Protein AF-A0A2M8CAP0-F1 (afdb_monomer)

pLDDT: mean 94.52, std 4.15, range [81.0, 98.56]

Secondary structure (DSSP, 8-state):
-TTS-----HHHHHHHHHHHHHHHHHHHHTT-HHHHHHHHHHHSS--HHHHHHHHHHHHTT--SS-----SHHHHT-

Radius of gyration: 20.02 Å; Cα contacts (8 Å, |Δi|>4): 16; chains: 1; bounding box: 51×39×40 Å

Mean predicted aligned error: 4.74 Å

Structure (mmCIF, N/CA/C/O backbone):
data_AF-A0A2M8CAP0-F1
#
_entry.id   AF-A0A2M8CAP0-F1
#
loop_
_atom_site.group_PDB
_atom_site.id
_atom_site.type_symbol
_atom_site.label_atom_id
_atom_site.label_alt_id
_atom_site.label_comp_id
_atom_site.label_asym_id
_atom_site.label_entity_id
_atom_site.label_seq_id
_atom_site.pdbx_PDB_ins_code
_atom_site.Cartn_x
_atom_site.Cartn_y
_atom_site.Cartn_z
_atom_site.occupancy
_atom_site.B_iso_or_equiv
_atom_site.auth_seq_id
_atom_site.auth_comp_id
_atom_site.auth_asym_id
_atom_site.auth_a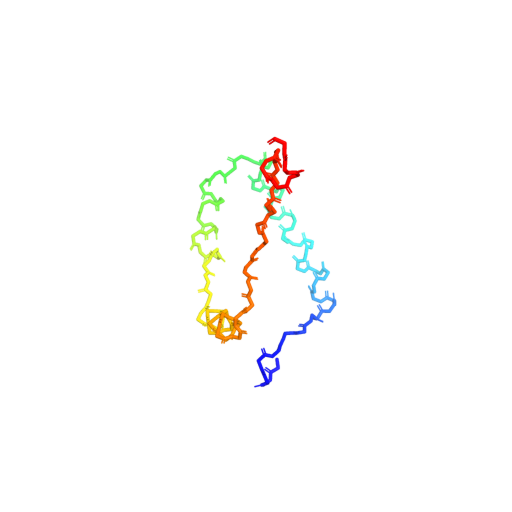tom_id
_atom_site.pdbx_PDB_model_num
ATOM 1 N N . HIS A 1 1 ? 5.282 -8.923 15.134 1.00 81.12 1 HIS A N 1
ATOM 2 C CA . HIS A 1 1 ? 5.772 -9.599 16.354 1.00 81.12 1 HIS A CA 1
ATOM 3 C C . HIS A 1 1 ? 4.875 -10.794 16.683 1.00 81.12 1 HIS A C 1
ATOM 5 O O . HIS A 1 1 ? 3.856 -10.966 16.022 1.00 81.12 1 HIS A O 1
ATOM 11 N N . GLU A 1 2 ? 5.240 -11.638 17.656 1.00 81.94 2 GLU A N 1
ATOM 12 C CA . GLU A 1 2 ? 4.438 -12.817 18.053 1.00 81.94 2 GLU A CA 1
ATOM 13 C C . GLU A 1 2 ? 3.047 -12.454 18.617 1.00 81.94 2 GLU A C 1
ATOM 15 O O . GLU A 1 2 ? 2.143 -13.282 18.607 1.00 81.94 2 GLU A O 1
ATOM 20 N N . ASP A 1 3 ? 2.843 -11.204 19.045 1.00 86.38 3 ASP A N 1
ATOM 21 C CA . ASP A 1 3 ? 1.563 -10.652 19.523 1.00 86.38 3 ASP A CA 1
ATOM 22 C C . ASP A 1 3 ? 0.611 -10.188 18.391 1.00 86.38 3 ASP A C 1
ATOM 24 O O . ASP A 1 3 ? -0.486 -9.676 18.641 1.00 86.38 3 ASP A O 1
ATOM 28 N N . GLY A 1 4 ? 1.015 -10.360 17.128 1.00 83.88 4 GLY A N 1
ATOM 29 C CA . GLY A 1 4 ? 0.244 -9.931 15.961 1.00 83.88 4 GLY A CA 1
ATOM 30 C C . GLY A 1 4 ? 0.259 -8.418 15.725 1.00 83.88 4 GLY A C 1
ATOM 31 O O . GLY A 1 4 ? -0.643 -7.907 15.063 1.00 83.88 4 GLY A O 1
ATOM 32 N N . THR A 1 5 ? 1.232 -7.691 16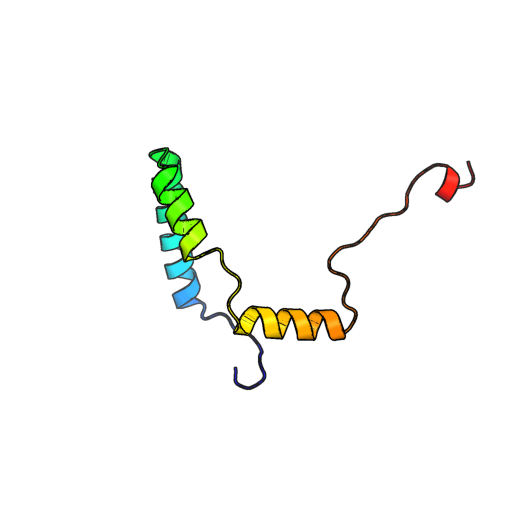.280 1.00 90.12 5 THR A N 1
ATOM 33 C CA . THR A 1 5 ? 1.504 -6.288 15.934 1.00 90.12 5 THR A CA 1
ATOM 34 C C . THR A 1 5 ? 2.521 -6.177 14.799 1.00 90.12 5 THR A C 1
ATOM 36 O O . THR A 1 5 ? 3.332 -7.082 14.559 1.00 90.12 5 THR A O 1
ATOM 39 N N . TYR A 1 6 ? 2.474 -5.048 14.095 1.00 92.62 6 TYR A N 1
ATOM 40 C CA . TYR A 1 6 ? 3.351 -4.717 12.978 1.00 92.62 6 TYR A CA 1
ATOM 41 C C . TYR A 1 6 ? 4.307 -3.598 13.387 1.00 92.62 6 TYR A C 1
ATOM 43 O O . TYR A 1 6 ? 3.890 -2.622 14.006 1.00 92.62 6 TYR A O 1
ATOM 51 N N . GLU A 1 7 ? 5.571 -3.721 12.993 1.00 95.38 7 GLU A N 1
ATOM 52 C CA . GLU A 1 7 ? 6.589 -2.685 13.157 1.00 95.38 7 GLU A CA 1
ATOM 53 C C . GLU A 1 7 ? 7.306 -2.473 11.825 1.00 95.38 7 GLU A C 1
ATOM 55 O O . GLU A 1 7 ? 7.478 -3.399 11.027 1.00 95.38 7 GLU A O 1
ATOM 60 N N . VAL A 1 8 ? 7.710 -1.231 11.578 1.00 96.31 8 VAL A 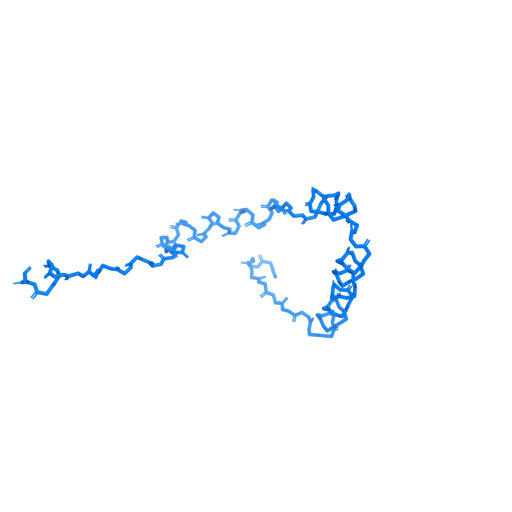N 1
ATOM 61 C CA . VAL A 1 8 ? 8.439 -0.849 10.373 1.00 96.31 8 VAL A CA 1
ATOM 62 C C . VAL A 1 8 ? 9.936 -1.006 10.610 1.00 96.31 8 VAL A C 1
ATOM 64 O O . VAL A 1 8 ? 10.503 -0.389 11.507 1.00 96.31 8 VAL A O 1
ATOM 67 N N . ASN A 1 9 ? 10.608 -1.745 9.728 1.00 97.81 9 ASN A N 1
ATOM 68 C CA . ASN A 1 9 ? 12.054 -1.623 9.578 1.00 97.81 9 ASN A CA 1
ATOM 69 C C . ASN A 1 9 ? 12.363 -0.383 8.724 1.00 97.81 9 ASN A C 1
ATOM 71 O O . ASN A 1 9 ? 12.139 -0.397 7.515 1.00 97.81 9 ASN A O 1
ATOM 75 N N . PHE A 1 10 ? 12.869 0.683 9.344 1.00 96.56 10 PHE A N 1
ATOM 76 C CA . PHE A 1 10 ? 13.061 1.982 8.687 1.00 96.56 10 PHE A CA 1
ATOM 77 C C . PHE A 1 10 ? 14.024 1.954 7.492 1.00 96.56 10 PHE A C 1
ATOM 79 O O . PHE A 1 10 ? 13.713 2.520 6.442 1.00 96.56 10 PHE A O 1
ATOM 86 N N . GLU A 1 11 ? 15.164 1.275 7.616 1.00 96.75 11 GLU A N 1
ATOM 87 C CA . GLU A 1 11 ? 16.155 1.201 6.534 1.00 96.75 11 GLU A CA 1
ATOM 88 C C . GLU A 1 11 ? 15.628 0.382 5.349 1.00 96.75 11 GLU A C 1
ATOM 90 O O . GLU A 1 11 ? 15.736 0.793 4.188 1.00 96.75 11 GLU A O 1
ATOM 95 N N . ALA A 1 12 ? 14.979 -0.749 5.640 1.00 97.94 12 ALA A N 1
ATOM 96 C CA . ALA A 1 12 ? 14.343 -1.561 4.609 1.00 97.94 12 ALA A CA 1
ATOM 97 C C . ALA A 1 12 ? 13.186 -0.807 3.937 1.00 97.94 12 ALA A C 1
ATOM 99 O O . ALA A 1 12 ? 13.060 -0.846 2.716 1.00 97.94 12 ALA A O 1
ATOM 100 N N . MET A 1 13 ? 12.385 -0.064 4.709 1.00 97.75 13 MET A N 1
ATOM 101 C CA . MET A 1 13 ? 11.261 0.720 4.195 1.00 97.75 13 MET A CA 1
ATOM 102 C C . MET A 1 13 ? 11.718 1.796 3.210 1.00 97.75 13 MET A C 1
ATOM 104 O O . MET A 1 13 ? 11.081 1.990 2.174 1.00 97.75 13 MET A O 1
ATOM 108 N N . LYS A 1 14 ? 12.835 2.477 3.492 1.00 97.62 14 LYS A N 1
ATOM 109 C CA . LYS A 1 14 ? 13.405 3.474 2.577 1.00 97.62 14 LYS A CA 1
ATOM 110 C C . LYS A 1 14 ? 13.774 2.850 1.232 1.00 97.62 14 LYS A C 1
ATOM 112 O O . LYS A 1 14 ? 13.418 3.399 0.193 1.00 97.62 14 LYS A O 1
ATOM 117 N N . THR A 1 15 ? 14.449 1.703 1.262 1.00 98.25 15 THR A N 1
ATOM 118 C CA . THR A 1 15 ? 14.857 0.979 0.048 1.00 98.25 15 THR A CA 1
ATOM 119 C C . THR A 1 15 ? 13.635 0.491 -0.731 1.00 98.25 15 THR A C 1
ATOM 121 O O . THR A 1 15 ? 13.471 0.841 -1.897 1.00 98.25 15 THR A O 1
ATOM 124 N N . ALA A 1 16 ? 12.715 -0.202 -0.055 1.00 98.00 16 ALA A N 1
ATOM 125 C CA . ALA A 1 16 ? 11.499 -0.735 -0.661 1.00 98.00 16 ALA A CA 1
ATOM 126 C C . ALA A 1 16 ? 10.604 0.362 -1.261 1.00 98.00 16 ALA A C 1
ATOM 128 O O . ALA A 1 16 ? 10.005 0.163 -2.314 1.00 98.00 16 ALA A O 1
ATOM 129 N N . SER A 1 17 ? 10.532 1.538 -0.627 1.00 98.00 17 SER A N 1
ATOM 130 C CA . SER A 1 17 ? 9.761 2.674 -1.150 1.00 98.00 17 SER A CA 1
ATOM 131 C C . SER A 1 17 ? 10.331 3.190 -2.471 1.00 98.00 17 SER A C 1
ATOM 133 O O . SER A 1 17 ? 9.571 3.459 -3.397 1.00 98.00 17 SER A O 1
ATOM 135 N N . VAL A 1 18 ? 11.659 3.316 -2.571 1.00 98.38 18 VAL A N 1
ATOM 136 C CA . VAL A 1 18 ? 12.324 3.759 -3.807 1.00 98.38 18 VAL A CA 1
ATOM 137 C C . VAL A 1 18 ? 12.096 2.748 -4.929 1.00 98.38 18 VAL A C 1
ATOM 139 O O . VAL A 1 18 ? 11.691 3.142 -6.019 1.00 98.38 18 VAL A O 1
ATOM 142 N N . GLU A 1 19 ? 12.280 1.456 -4.651 1.00 98.31 19 GLU A N 1
ATOM 143 C CA . GLU A 1 19 ? 12.060 0.379 -5.627 1.00 98.31 19 GLU A CA 1
ATOM 144 C C . GLU A 1 19 ? 10.603 0.312 -6.104 1.00 98.31 19 GLU A C 1
ATOM 146 O O . GLU A 1 19 ? 10.333 0.136 -7.294 1.00 98.31 19 GLU A O 1
ATOM 151 N N . LEU A 1 20 ? 9.647 0.485 -5.186 1.00 97.94 20 LEU A N 1
ATOM 152 C CA . LEU A 1 20 ? 8.228 0.479 -5.520 1.00 97.94 20 LEU A CA 1
ATOM 153 C C . LEU A 1 20 ? 7.853 1.669 -6.412 1.00 97.94 20 LEU A C 1
ATOM 155 O O . LEU A 1 20 ? 7.119 1.492 -7.384 1.00 97.94 20 LEU A O 1
ATOM 159 N N . ILE A 1 21 ? 8.358 2.866 -6.098 1.00 98.31 21 ILE A N 1
ATOM 160 C CA . ILE A 1 21 ? 8.111 4.077 -6.892 1.00 98.31 21 ILE A CA 1
ATOM 161 C C . ILE A 1 21 ? 8.707 3.933 -8.291 1.00 98.31 21 ILE A C 1
ATOM 163 O O . ILE A 1 21 ? 8.010 4.222 -9.260 1.00 98.31 21 ILE A O 1
ATOM 167 N N . ASP A 1 22 ? 9.949 3.460 -8.401 1.00 98.56 22 ASP A N 1
ATOM 168 C CA . ASP A 1 22 ? 10.605 3.219 -9.689 1.00 98.56 22 ASP A CA 1
ATOM 169 C C . ASP A 1 22 ? 9.759 2.283 -10.563 1.00 98.56 22 ASP A C 1
ATOM 171 O O . ASP A 1 22 ? 9.342 2.659 -11.658 1.00 98.56 22 ASP A O 1
ATOM 175 N N . LYS A 1 23 ? 9.353 1.129 -10.016 1.00 98.00 23 LYS A N 1
ATOM 176 C CA . LYS A 1 23 ? 8.494 0.169 -10.720 1.00 98.00 23 LYS A CA 1
ATOM 177 C C . LYS A 1 23 ? 7.168 0.779 -11.180 1.00 98.00 23 LYS A C 1
ATOM 179 O O . LYS A 1 23 ? 6.744 0.532 -12.311 1.00 98.00 23 LYS A O 1
ATOM 184 N N . ILE A 1 24 ? 6.495 1.543 -10.315 1.00 98.12 24 ILE A N 1
ATOM 185 C CA . ILE A 1 24 ? 5.223 2.200 -10.653 1.00 98.12 24 ILE A CA 1
ATOM 186 C C . ILE A 1 24 ? 5.431 3.201 -11.791 1.00 98.12 24 ILE A C 1
ATOM 188 O O . ILE A 1 24 ? 4.676 3.174 -12.763 1.00 98.12 24 ILE A O 1
ATOM 192 N N . LEU A 1 25 ? 6.451 4.057 -11.691 1.00 98.56 25 LEU A N 1
ATOM 193 C CA . LEU A 1 25 ? 6.732 5.084 -12.691 1.00 98.56 25 LEU A CA 1
ATOM 194 C C . LEU A 1 25 ? 7.129 4.480 -14.037 1.00 98.56 25 LEU A 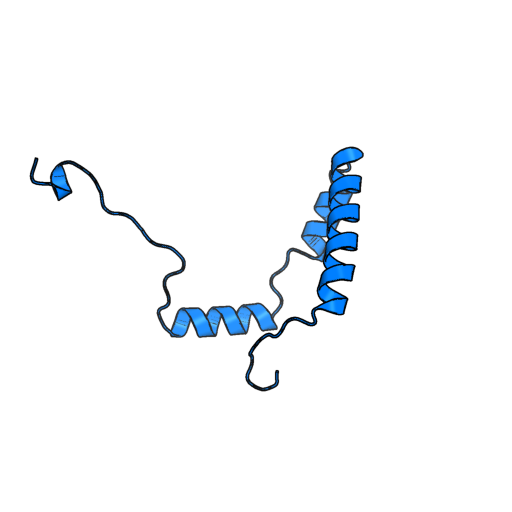C 1
ATOM 196 O O . LEU A 1 25 ? 6.658 4.968 -15.060 1.00 98.56 25 LEU A O 1
ATOM 200 N N . THR A 1 26 ? 7.926 3.409 -14.059 1.00 98.50 26 THR A N 1
ATOM 201 C CA . THR A 1 26 ? 8.261 2.695 -15.298 1.00 98.50 26 THR A CA 1
ATOM 202 C C . THR A 1 26 ? 7.012 2.110 -15.950 1.00 98.50 26 THR A C 1
ATOM 204 O O . THR A 1 26 ? 6.743 2.392 -17.114 1.00 98.50 26 THR A O 1
ATOM 207 N N . LEU A 1 27 ? 6.189 1.365 -15.198 1.00 98.44 27 LEU A N 1
ATOM 208 C CA . LEU A 1 27 ? 4.958 0.776 -15.740 1.00 98.44 27 LEU A CA 1
ATOM 209 C C . LEU A 1 27 ? 4.005 1.840 -16.301 1.00 98.44 27 LEU A C 1
ATOM 211 O O . LEU A 1 27 ? 3.422 1.646 -17.368 1.00 98.44 27 LEU A O 1
ATOM 215 N N . GLN A 1 28 ? 3.851 2.961 -15.591 1.00 98.25 28 GLN A N 1
ATOM 216 C CA . GLN A 1 28 ? 2.996 4.067 -16.019 1.00 98.25 28 GLN A CA 1
ATOM 217 C C . GLN A 1 28 ? 3.577 4.825 -17.217 1.00 98.25 28 GLN A C 1
ATOM 219 O O . GLN A 1 28 ? 2.835 5.139 -18.146 1.00 98.25 28 GLN A O 1
ATOM 224 N N . GLY A 1 29 ? 4.882 5.101 -17.211 1.00 98.44 29 GLY A N 1
ATOM 225 C CA . GLY A 1 29 ? 5.579 5.828 -18.273 1.00 98.44 29 GLY A CA 1
ATOM 226 C C . GLY A 1 29 ? 5.606 5.065 -19.594 1.00 98.44 29 GLY A C 1
ATOM 227 O O . GLY A 1 29 ? 5.386 5.659 -20.647 1.00 98.44 29 GLY A O 1
ATOM 228 N N . ASP A 1 30 ? 5.775 3.745 -19.527 1.00 98.44 30 ASP A N 1
ATOM 229 C CA . ASP A 1 30 ? 5.738 2.862 -20.696 1.00 98.44 30 ASP A CA 1
ATOM 230 C C . ASP A 1 30 ? 4.304 2.558 -21.165 1.00 98.44 30 ASP A C 1
ATOM 232 O O . ASP A 1 30 ? 4.107 1.941 -22.213 1.00 98.44 30 ASP A O 1
ATOM 236 N N . GLY A 1 31 ? 3.284 2.950 -20.390 1.00 98.31 31 GLY A N 1
ATOM 237 C CA . GLY A 1 31 ? 1.891 2.592 -20.660 1.00 98.31 31 GLY A CA 1
ATOM 238 C C . GLY A 1 31 ? 1.645 1.079 -20.625 1.00 98.31 31 GLY A C 1
ATOM 239 O O . GLY A 1 31 ? 0.757 0.579 -21.319 1.00 98.31 31 GLY A O 1
ATOM 240 N N . ASN A 1 32 ? 2.432 0.333 -19.842 1.00 98.38 32 ASN A N 1
ATOM 241 C CA . ASN A 1 32 ? 2.416 -1.128 -19.819 1.00 98.38 32 ASN A CA 1
ATOM 242 C C . ASN A 1 32 ? 1.248 -1.670 -18.977 1.00 98.38 32 ASN A C 1
ATOM 244 O O . ASN A 1 32 ? 1.411 -2.121 -17.840 1.00 98.38 32 ASN A O 1
ATOM 248 N N . TYR A 1 33 ? 0.049 -1.620 -19.557 1.00 98.00 33 TYR A N 1
ATOM 249 C CA . TYR A 1 33 ? -1.183 -2.090 -18.926 1.00 98.00 33 TYR A CA 1
ATOM 250 C C . TYR A 1 33 ? -1.137 -3.578 -18.554 1.00 98.00 33 TYR A C 1
ATOM 252 O O . TYR A 1 33 ? -1.530 -3.946 -17.449 1.00 98.00 33 TYR A O 1
ATOM 260 N N . GLU A 1 34 ? -0.642 -4.433 -19.452 1.00 98.38 34 GLU A N 1
ATOM 261 C CA . GLU A 1 34 ? -0.587 -5.879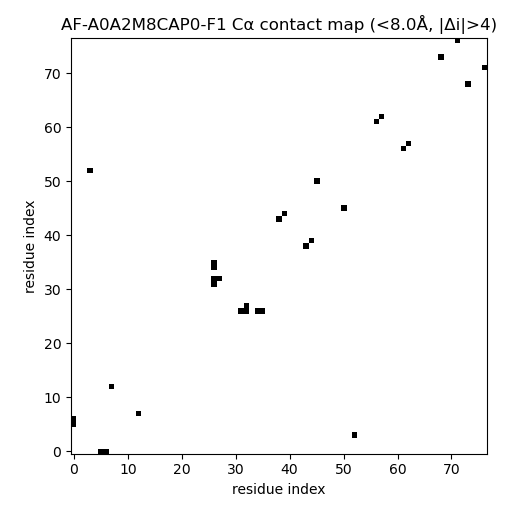 -19.214 1.00 98.38 34 GLU A CA 1
ATOM 262 C C . GLU A 1 34 ? 0.326 -6.209 -18.027 1.00 98.38 34 GLU A C 1
ATOM 264 O O . GLU A 1 34 ? -0.079 -6.933 -17.116 1.00 98.38 34 GLU A O 1
ATOM 269 N N . GLY A 1 35 ? 1.518 -5.605 -17.982 1.00 98.06 35 GLY A N 1
ATOM 270 C CA . GLY A 1 35 ? 2.446 -5.763 -16.8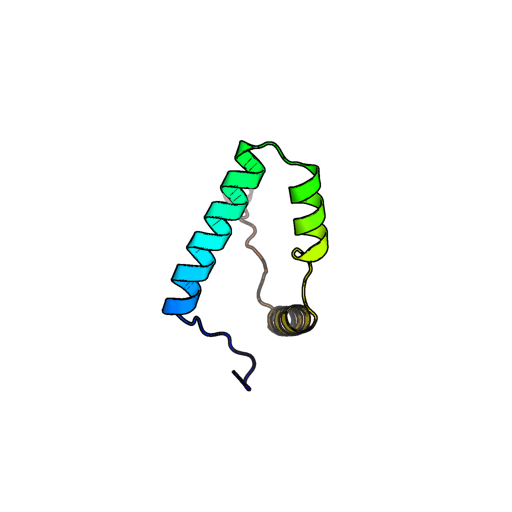63 1.00 98.06 35 GLY A CA 1
ATOM 271 C C . GLY A 1 35 ? 1.869 -5.252 -15.541 1.00 98.06 35 GLY A C 1
ATOM 272 O O . GLY A 1 35 ? 2.060 -5.883 -14.500 1.00 98.06 35 GLY A O 1
ATOM 273 N N . ALA A 1 36 ? 1.117 -4.148 -15.570 1.00 98.00 36 ALA A N 1
ATOM 274 C CA . ALA A 1 36 ? 0.423 -3.643 -14.389 1.00 98.00 36 ALA A CA 1
ATOM 275 C C . ALA A 1 36 ? -0.685 -4.603 -13.911 1.00 98.00 36 ALA A C 1
ATOM 277 O O . ALA A 1 36 ? -0.750 -4.893 -12.716 1.00 98.00 36 ALA A O 1
ATOM 278 N N . SER A 1 37 ? -1.508 -5.137 -14.823 1.00 97.94 37 SER A N 1
ATOM 279 C CA . SER A 1 37 ? -2.579 -6.091 -14.487 1.00 97.94 37 SER A CA 1
ATOM 280 C C . SER A 1 37 ? -2.015 -7.360 -13.854 1.00 97.94 37 SER A C 1
ATOM 282 O O . SER A 1 37 ? -2.428 -7.738 -12.761 1.00 97.94 37 SER A O 1
ATOM 284 N N . GLN A 1 38 ? -0.999 -7.962 -14.481 1.00 98.19 38 GLN A N 1
ATOM 285 C CA . GLN A 1 38 ? -0.346 -9.169 -13.964 1.00 98.19 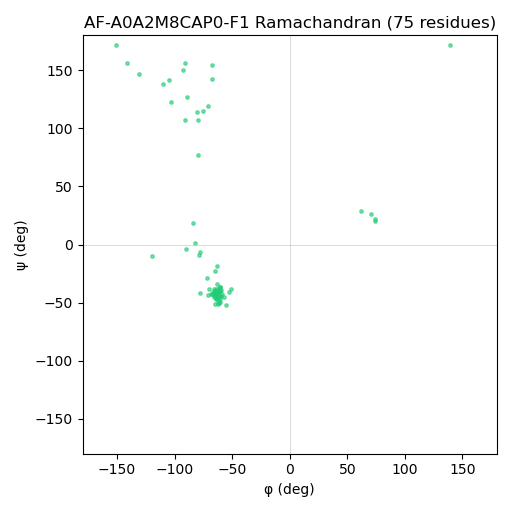38 GLN A CA 1
ATOM 286 C C . GLN A 1 38 ? 0.267 -8.936 -12.580 1.00 98.19 38 GLN A C 1
ATOM 288 O O . GLN A 1 38 ? 0.203 -9.801 -11.704 1.00 98.19 38 GLN A O 1
ATOM 293 N N . TRP A 1 39 ? 0.857 -7.760 -12.353 1.00 97.56 39 TRP A N 1
ATOM 294 C CA . TRP A 1 39 ? 1.433 -7.439 -11.054 1.00 97.56 39 TRP A CA 1
ATOM 295 C C . TRP A 1 39 ? 0.364 -7.290 -9.964 1.00 97.56 39 TRP A C 1
ATOM 297 O O . TRP A 1 39 ? 0.549 -7.827 -8.870 1.00 97.56 39 TRP A O 1
ATOM 307 N N . ILE A 1 40 ? -0.756 -6.625 -10.261 1.00 96.38 40 ILE A N 1
ATOM 308 C CA . ILE A 1 40 ? -1.889 -6.500 -9.333 1.00 96.38 40 ILE A CA 1
ATOM 309 C C . ILE A 1 40 ? -2.504 -7.873 -9.048 1.00 96.38 40 ILE A C 1
ATOM 311 O O . ILE A 1 40 ? -2.742 -8.194 -7.889 1.00 96.38 40 ILE A O 1
ATOM 315 N N . GLU A 1 41 ? -2.707 -8.712 -10.060 1.00 97.19 41 GLU A N 1
ATOM 316 C CA . GLU A 1 41 ? -3.231 -10.070 -9.869 1.00 97.19 41 GLU A CA 1
ATOM 317 C C . GLU A 1 41 ? -2.316 -10.924 -8.987 1.00 97.19 41 GLU A C 1
ATOM 319 O O . GLU A 1 41 ? -2.795 -11.710 -8.171 1.00 97.19 41 GLU A O 1
ATOM 324 N N . ALA A 1 42 ? -0.998 -10.757 -9.110 1.00 96.38 42 ALA A N 1
ATOM 325 C CA . ALA A 1 42 ? -0.037 -11.507 -8.313 1.00 96.38 42 ALA A CA 1
ATOM 326 C C . ALA A 1 42 ? 0.100 -10.979 -6.873 1.00 96.38 42 ALA A C 1
ATOM 328 O O . ALA A 1 42 ? 0.211 -11.774 -5.938 1.00 96.38 42 ALA A O 1
ATOM 329 N N . GLN A 1 43 ? 0.130 -9.655 -6.678 1.00 95.06 43 GLN A N 1
ATOM 330 C CA . GLN A 1 43 ? 0.535 -9.033 -5.405 1.00 95.06 43 GLN A CA 1
ATOM 331 C C . GLN A 1 43 ? -0.535 -8.163 -4.731 1.00 95.06 43 GLN A C 1
ATOM 333 O O . GLN A 1 43 ? -0.369 -7.799 -3.572 1.00 95.06 43 GLN A O 1
ATOM 338 N N . GLY A 1 44 ? -1.645 -7.864 -5.402 1.00 94.56 44 GLY A N 1
ATOM 339 C CA . GLY A 1 44 ? -2.781 -7.095 -4.878 1.00 94.56 44 GLY A CA 1
ATOM 340 C C . GLY A 1 44 ? -3.789 -7.925 -4.076 1.00 94.56 44 GLY A C 1
ATOM 341 O O . GLY A 1 44 ? -4.928 -7.503 -3.894 1.00 94.56 44 GLY A O 1
ATOM 342 N N . ASN A 1 45 ? -3.392 -9.111 -3.616 1.00 95.62 45 ASN A N 1
ATOM 343 C CA . ASN A 1 45 ? -4.249 -10.024 -2.863 1.00 95.62 45 ASN A CA 1
ATOM 344 C C . ASN A 1 45 ? -4.101 -9.801 -1.357 1.00 95.62 45 ASN A C 1
ATOM 346 O O . ASN A 1 45 ? -3.019 -9.467 -0.883 1.00 95.62 45 ASN A O 1
ATOM 350 N N . ILE A 1 46 ? -5.164 -10.063 -0.593 1.00 95.81 46 ILE A N 1
ATOM 351 C CA . ILE A 1 46 ? -5.135 -10.036 0.876 1.00 95.81 46 ILE A CA 1
ATOM 352 C C . ILE A 1 46 ? -4.547 -11.363 1.381 1.00 95.81 46 ILE A C 1
ATOM 354 O O . ILE A 1 46 ? -5.184 -12.408 1.212 1.00 95.81 46 ILE A O 1
ATOM 358 N N . PRO A 1 47 ? -3.360 -11.372 2.017 1.00 94.12 47 PRO A N 1
ATOM 359 C CA . PRO A 1 47 ? -2.802 -12.598 2.576 1.00 94.12 47 PRO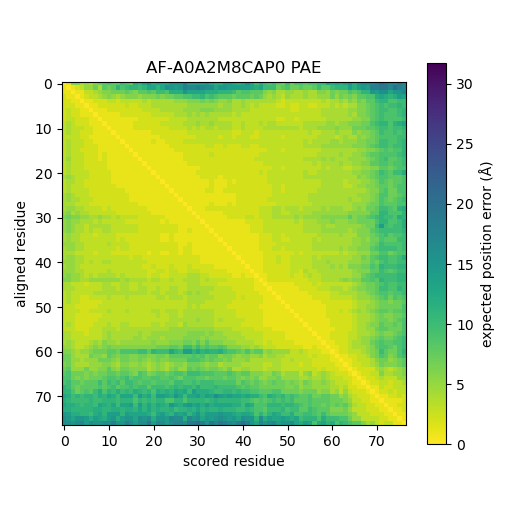 A CA 1
ATOM 360 C C . PRO A 1 47 ? -3.631 -13.100 3.763 1.00 94.12 47 PRO A C 1
ATOM 362 O O . PRO A 1 47 ? -4.248 -12.312 4.481 1.00 94.12 47 PRO A O 1
ATOM 365 N N . VAL A 1 48 ? -3.575 -14.408 4.034 1.00 94.56 48 VAL A N 1
ATOM 366 C CA . VAL A 1 48 ? -4.312 -15.045 5.147 1.00 94.56 48 VAL A CA 1
ATOM 367 C C . VAL A 1 48 ? -4.044 -14.353 6.486 1.00 94.56 48 VAL A C 1
ATOM 369 O O . VAL A 1 48 ? -4.974 -14.139 7.259 1.00 94.56 48 VAL A O 1
ATOM 372 N N . GLN A 1 49 ? -2.793 -13.962 6.740 1.00 91.69 49 GLN A N 1
ATOM 373 C CA . GLN A 1 49 ? -2.413 -13.245 7.956 1.00 91.69 49 GLN A CA 1
ATOM 374 C C . GLN A 1 49 ? -3.143 -11.897 8.075 1.00 91.69 49 GLN A C 1
ATOM 376 O O . GLN A 1 49 ? -3.794 -11.643 9.085 1.00 91.69 49 GLN A O 1
ATOM 381 N N . LEU A 1 50 ? -3.126 -11.076 7.018 1.00 93.50 50 LEU A N 1
ATOM 382 C CA . LEU A 1 50 ? -3.833 -9.794 7.007 1.00 93.50 50 LEU A CA 1
ATOM 383 C C . LEU A 1 50 ? -5.346 -9.992 7.178 1.00 93.50 50 LEU A C 1
ATOM 385 O O . LEU A 1 50 ? -5.980 -9.256 7.927 1.00 93.50 50 LEU A O 1
ATOM 389 N N . GLN A 1 51 ? -5.929 -11.017 6.550 1.00 95.38 51 GLN A N 1
ATOM 390 C CA . GLN A 1 51 ? -7.353 -11.324 6.711 1.00 95.38 51 GLN A CA 1
ATOM 391 C C . GLN A 1 51 ? -7.721 -11.642 8.170 1.00 95.38 51 GLN A C 1
ATOM 393 O O . GLN A 1 51 ? -8.774 -11.216 8.648 1.00 95.38 51 GLN A O 1
ATOM 398 N N . GLN A 1 52 ? -6.871 -12.377 8.890 1.00 93.81 52 GLN A N 1
ATOM 399 C CA . GLN A 1 52 ? -7.080 -12.676 10.310 1.00 93.81 52 GLN A CA 1
ATOM 400 C C . GLN A 1 52 ? -7.025 -11.406 11.168 1.00 93.81 52 GLN A C 1
ATOM 402 O O . GLN A 1 52 ? -7.871 -11.221 12.045 1.00 93.81 52 GLN A O 1
ATOM 407 N N . ASP A 1 53 ? -6.089 -10.505 10.875 1.00 92.94 53 ASP A N 1
ATOM 408 C CA . ASP A 1 53 ? -5.976 -9.227 11.576 1.00 92.94 53 ASP A CA 1
ATOM 409 C C . ASP A 1 53 ? -7.167 -8.303 11.318 1.00 92.94 53 ASP A C 1
ATOM 411 O O . ASP A 1 53 ? -7.699 -7.710 12.259 1.00 92.94 53 ASP A O 1
ATOM 415 N N . LEU A 1 54 ? -7.651 -8.246 10.075 1.00 93.31 54 LEU A N 1
ATOM 416 C CA . LEU A 1 54 ? -8.862 -7.504 9.718 1.00 93.31 54 LEU A CA 1
ATOM 417 C C . LEU A 1 54 ? -10.098 -8.064 10.436 1.00 93.31 54 LEU A C 1
ATOM 419 O O . LEU A 1 54 ? -10.914 -7.302 10.953 1.00 93.31 54 LEU A O 1
ATOM 423 N N . ASN A 1 55 ? -10.220 -9.390 10.544 1.00 93.75 55 ASN A N 1
ATOM 424 C CA . ASN A 1 55 ? -11.310 -10.020 11.295 1.00 93.75 55 ASN A CA 1
ATOM 425 C C . ASN A 1 55 ? -11.257 -9.656 12.785 1.00 93.75 55 ASN A C 1
ATOM 427 O O . ASN A 1 55 ? -12.294 -9.385 13.390 1.00 93.75 55 ASN A O 1
ATOM 431 N N . ARG A 1 56 ? -10.053 -9.609 13.369 1.00 92.06 56 ARG A N 1
ATOM 432 C CA . ARG A 1 56 ? -9.837 -9.177 14.754 1.00 92.06 56 ARG A CA 1
ATOM 433 C C . ARG A 1 56 ? -10.247 -7.713 14.954 1.00 92.06 56 ARG A C 1
ATOM 435 O O . ARG A 1 56 ? -10.942 -7.425 15.923 1.00 92.06 56 ARG A O 1
ATOM 442 N N . ALA A 1 57 ? -9.875 -6.813 14.040 1.00 91.75 57 ALA A N 1
ATOM 443 C CA . ALA A 1 57 ? -10.287 -5.403 14.067 1.00 91.75 57 ALA A CA 1
ATOM 444 C C . ALA A 1 57 ? -11.814 -5.236 13.965 1.00 91.75 57 ALA A C 1
ATOM 446 O O . ALA A 1 57 ? -12.416 -4.522 14.766 1.00 91.75 57 ALA A O 1
ATOM 447 N N . ASN A 1 58 ? -12.453 -5.969 13.050 1.00 91.94 58 ASN A N 1
ATOM 448 C CA . ASN A 1 58 ? -13.908 -5.949 12.881 1.00 91.94 58 ASN A CA 1
ATOM 449 C C . ASN A 1 58 ? -14.647 -6.476 14.121 1.00 91.94 58 ASN A C 1
ATOM 451 O O . ASN A 1 58 ? -15.670 -5.918 14.514 1.00 91.94 58 ASN A O 1
ATOM 455 N N . ALA A 1 59 ? -14.122 -7.515 14.778 1.00 94.56 59 ALA A N 1
ATOM 456 C CA . ALA A 1 59 ? -14.708 -8.065 16.003 1.00 94.56 59 ALA A CA 1
ATOM 457 C C . ALA A 1 59 ? -14.673 -7.085 17.191 1.00 94.56 59 ALA A C 1
ATOM 459 O O . ALA A 1 59 ? -15.487 -7.209 18.104 1.00 94.56 59 ALA A O 1
ATOM 460 N N . MET A 1 60 ? -13.771 -6.097 17.176 1.00 94.75 60 MET A N 1
ATOM 461 C CA . MET A 1 60 ? -13.736 -5.014 18.167 1.00 94.75 60 MET A CA 1
ATOM 462 C C . MET A 1 60 ? -14.801 -3.932 17.920 1.00 94.75 60 MET A C 1
ATOM 464 O O . MET A 1 60 ? -14.945 -3.028 18.739 1.00 94.75 60 MET A O 1
ATOM 468 N N . GLY A 1 61 ? -15.543 -4.001 16.809 1.00 92.38 61 GLY A N 1
ATOM 469 C CA . GLY A 1 61 ? -16.552 -3.003 16.451 1.00 92.38 61 GLY A CA 1
ATOM 470 C C . GLY A 1 61 ? -15.964 -1.683 15.949 1.00 92.38 61 GLY A C 1
ATOM 471 O O . GLY A 1 61 ? -16.637 -0.657 16.023 1.00 92.38 61 GLY A O 1
ATOM 472 N N . ILE A 1 62 ? -14.720 -1.688 15.456 1.00 89.81 62 ILE A N 1
ATOM 473 C CA . ILE A 1 62 ? -14.095 -0.502 14.862 1.00 89.81 62 ILE A CA 1
ATOM 474 C C . ILE A 1 62 ? -14.776 -0.227 13.510 1.00 89.81 62 ILE A C 1
ATOM 476 O O . ILE A 1 62 ? -14.736 -1.095 12.634 1.00 89.81 62 ILE A O 1
ATOM 480 N N . PRO A 1 63 ? -15.415 0.940 13.315 1.00 90.75 63 PRO A N 1
ATOM 481 C CA . PRO A 1 63 ? -16.007 1.288 12.030 1.00 90.75 63 PRO A CA 1
ATOM 482 C C . PRO A 1 63 ? -14.913 1.508 10.981 1.00 90.75 63 PRO A C 1
ATOM 484 O O . PRO A 1 63 ? -13.856 2.060 11.279 1.00 90.75 63 PRO A O 1
ATOM 487 N N . VAL A 1 64 ? -15.181 1.083 9.746 1.00 93.19 64 VAL A N 1
ATOM 488 C CA . VAL A 1 64 ? -14.239 1.236 8.622 1.00 93.19 64 VAL A CA 1
ATOM 489 C C . VAL A 1 64 ? -14.104 2.699 8.203 1.00 93.19 64 VAL A C 1
ATOM 491 O O . VAL A 1 64 ? -13.014 3.148 7.865 1.00 93.19 64 VAL A O 1
ATOM 494 N N . ASP A 1 65 ? -15.215 3.430 8.226 1.00 94.31 65 ASP A N 1
ATOM 495 C CA . ASP A 1 65 ? -15.295 4.829 7.822 1.00 94.31 65 ASP A CA 1
ATOM 496 C C . ASP A 1 65 ? -16.419 5.527 8.603 1.00 94.31 65 ASP A C 1
ATOM 498 O O . ASP A 1 65 ? -17.204 4.881 9.309 1.00 94.31 65 ASP A O 1
ATOM 502 N N . ILE A 1 66 ? -16.502 6.847 8.478 1.00 92.44 66 ILE A N 1
ATOM 503 C CA . ILE A 1 66 ? -17.538 7.674 9.088 1.00 92.44 66 ILE A CA 1
ATOM 504 C C . ILE A 1 66 ? -18.562 8.116 8.043 1.00 92.44 66 ILE A C 1
ATOM 506 O O . ILE A 1 66 ? -18.227 8.478 6.918 1.00 92.44 66 ILE A O 1
ATOM 510 N N . TYR A 1 67 ? -19.832 8.142 8.436 1.00 92.50 67 TYR A N 1
ATOM 511 C CA . TYR A 1 67 ? -20.875 8.808 7.666 1.00 92.50 67 TYR A CA 1
ATOM 512 C C . TYR A 1 67 ? -21.207 10.140 8.332 1.00 92.50 67 TYR A C 1
ATOM 514 O O . TYR A 1 67 ? -21.561 10.176 9.510 1.00 92.50 67 TYR A O 1
ATOM 522 N N . PHE A 1 68 ? -21.072 11.239 7.590 1.00 93.00 68 PHE A N 1
ATOM 523 C CA . PHE A 1 68 ? -21.448 12.557 8.087 1.00 93.00 68 PHE A CA 1
ATOM 524 C C . PHE A 1 68 ? -22.906 12.862 7.734 1.00 93.00 68 PHE A C 1
ATOM 526 O O . PHE A 1 68 ? -23.239 13.128 6.578 1.00 93.00 68 PHE A O 1
ATOM 533 N N . GLU A 1 69 ? -23.776 12.827 8.743 1.00 92.94 69 GLU A N 1
ATOM 534 C CA . GLU A 1 69 ? -25.182 13.208 8.609 1.00 92.94 69 GLU A CA 1
ATOM 535 C C . GLU A 1 69 ? -25.317 14.736 8.530 1.00 92.94 69 GLU A C 1
ATOM 537 O O . GLU A 1 69 ? -25.010 15.454 9.482 1.00 92.94 69 GLU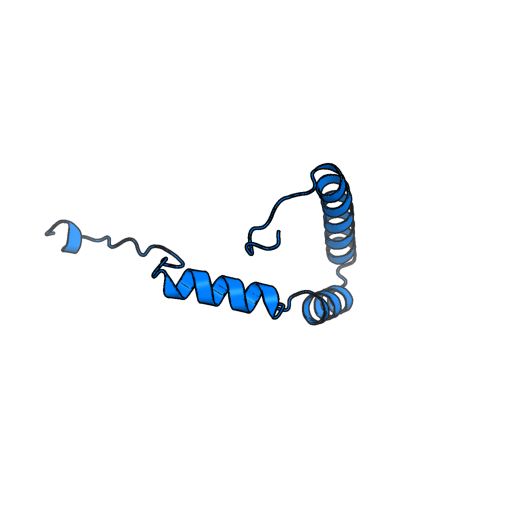 A O 1
ATOM 542 N N . GLN A 1 70 ? -25.784 15.246 7.386 1.00 93.12 70 GLN A N 1
ATOM 543 C CA . GLN A 1 70 ? -25.914 16.681 7.114 1.00 93.12 70 GLN A CA 1
ATOM 544 C C . GLN A 1 70 ? -27.190 17.013 6.328 1.00 93.12 70 GLN A C 1
ATOM 546 O O . GLN A 1 70 ? -27.711 16.176 5.594 1.00 93.12 70 GLN A O 1
ATOM 551 N N . GLY A 1 71 ? -27.666 18.258 6.435 1.00 93.62 71 GLY A N 1
ATOM 552 C CA . GLY A 1 71 ? -28.789 18.787 5.650 1.00 93.62 71 GLY A CA 1
ATOM 553 C C . GLY A 1 71 ? -29.748 19.661 6.469 1.00 93.62 71 GLY A C 1
ATOM 554 O O . GLY A 1 71 ? -29.629 19.709 7.695 1.00 93.62 71 GLY A O 1
ATOM 555 N N . PRO A 1 72 ? -30.713 20.343 5.820 1.00 91.81 72 PRO A N 1
ATOM 556 C CA . PRO A 1 72 ? -31.735 21.147 6.498 1.00 91.81 72 PRO A CA 1
ATOM 557 C C . PRO A 1 72 ? -32.462 20.381 7.610 1.00 91.81 72 PRO A C 1
ATOM 559 O O . PRO A 1 72 ? -32.643 20.913 8.697 1.00 91.81 72 PRO A O 1
ATOM 562 N N . GLN A 1 73 ? -32.739 19.090 7.402 1.00 92.38 73 GLN A N 1
ATOM 563 C CA . GLN A 1 73 ? -33.411 18.232 8.382 1.00 92.38 73 GLN A CA 1
ATOM 564 C C . GLN A 1 73 ? -32.602 18.062 9.676 1.00 92.38 73 GLN A C 1
ATOM 566 O O . GLN A 1 73 ? -33.183 17.992 10.755 1.00 92.38 73 GLN A O 1
ATOM 571 N N . VAL A 1 74 ? -31.267 18.045 9.580 1.00 90.62 74 VAL A N 1
ATOM 572 C CA . VAL A 1 74 ? -30.353 17.992 10.736 1.00 90.62 74 VAL A CA 1
ATOM 573 C C . VAL A 1 74 ? -30.336 19.332 11.483 1.00 90.62 74 VAL A C 1
ATOM 575 O O . VAL A 1 74 ? -30.142 19.371 12.695 1.00 90.62 74 VAL A O 1
ATOM 578 N N . LEU A 1 75 ? -30.580 20.433 10.766 1.00 88.00 75 LEU A N 1
ATOM 579 C CA . LEU A 1 75 ? -30.660 21.794 11.305 1.00 88.00 75 LEU A CA 1
ATOM 580 C C . LEU A 1 75 ? -32.081 22.203 11.742 1.00 88.00 75 LEU A C 1
ATOM 582 O O . LEU A 1 75 ? -32.253 23.303 12.264 1.00 88.00 75 LEU A O 1
ATOM 586 N N . GLY A 1 76 ? -33.092 21.352 11.533 1.00 89.56 76 GLY A N 1
ATOM 587 C CA . GLY A 1 76 ? -34.500 21.666 11.804 1.00 89.56 76 GLY A CA 1
ATOM 588 C C . GLY A 1 76 ? -35.131 22.681 10.836 1.00 89.56 76 GLY A C 1
ATOM 589 O O . GLY A 1 76 ? -36.054 23.391 11.235 1.00 89.56 76 GLY A O 1
ATOM 590 N N . LEU A 1 77 ? -34.615 22.770 9.604 1.00 81.00 77 LEU A N 1
ATOM 591 C CA . LEU A 1 77 ? -35.063 23.654 8.517 1.00 81.00 77 LEU A CA 1
ATOM 592 C C . LEU A 1 77 ? -35.930 22.927 7.480 1.00 81.00 77 LEU A C 1
ATOM 594 O O . LEU A 1 77 ? -35.653 21.737 7.193 1.00 81.00 77 LEU A O 1
#

Solvent-accessible surface area (backbone atoms only — not comparable to full-atom values): 4917 Å² total; per-residue (Å²): 88,98,86,76,51,87,82,82,58,67,72,60,48,56,52,52,50,52,56,50,50,50,54,52,50,50,38,60,74,70,63,38,58,68,64,49,51,54,48,43,72,72,66,68,62,84,50,72,68,57,52,52,52,51,51,55,47,50,74,72,66,59,74,93,73,86,83,84,88,77,54,51,72,78,73,76,94

Foldseek 3Di:
DVVLDDDDPVVVCVVVVVVVVVVVCVCVVVVVPVVVVVCCVVPVDQDPSNVVVVVVCVVVVDDPDDDDDDDCVVVVD

Sequence (77 aa):
HEDGTYEVNFEAMKTASVELIDKILTLQGDGNYEGASQWIEAQGNIPVQLQQDLNRANAMGIPVDIYFEQGPQVLGL